Protein AF-A0A4R4SA33-F1 (afdb_monomer_lite)

Structure (mmCIF, N/CA/C/O backbone):
data_AF-A0A4R4SA33-F1
#
_entry.id   AF-A0A4R4SA33-F1
#
loop_
_atom_site.group_PDB
_atom_site.id
_atom_site.type_symbol
_atom_site.label_atom_id
_atom_site.label_alt_id
_atom_site.label_comp_id
_atom_site.label_asym_id
_atom_site.label_entity_id
_atom_site.label_seq_id
_atom_site.pdbx_PDB_ins_code
_atom_site.Cartn_x
_atom_site.Cartn_y
_atom_site.Cartn_z
_atom_site.occupancy
_atom_site.B_iso_or_equiv
_atom_site.auth_seq_id
_atom_site.auth_comp_id
_atom_site.auth_asym_id
_atom_site.auth_atom_id
_atom_site.pdbx_PDB_model_num
ATOM 1 N N . MET A 1 1 ? -29.665 7.132 30.902 1.00 62.00 1 MET A N 1
ATOM 2 C CA . MET A 1 1 ? -28.509 7.041 29.991 1.00 62.00 1 MET A CA 1
ATOM 3 C C . MET A 1 1 ? -27.577 8.155 30.390 1.00 62.00 1 MET A C 1
ATOM 5 O O . MET A 1 1 ? -27.837 9.312 30.054 1.00 62.00 1 MET A O 1
ATOM 9 N N . ASP A 1 2 ? -26.595 7.797 31.208 1.00 89.94 2 ASP A N 1
ATOM 10 C CA . ASP A 1 2 ? -25.600 8.720 31.743 1.00 89.94 2 ASP A CA 1
ATOM 11 C C . ASP A 1 2 ? -24.743 9.293 30.612 1.00 89.94 2 ASP A C 1
ATOM 13 O O . ASP A 1 2 ? -24.520 8.651 29.583 1.00 89.94 2 ASP A O 1
ATOM 17 N N . ASP A 1 3 ? -24.247 10.516 30.779 1.00 91.62 3 ASP A N 1
ATOM 18 C CA . ASP A 1 3 ? -23.448 11.170 29.737 1.00 91.62 3 ASP A CA 1
ATOM 19 C C . ASP A 1 3 ? -22.127 10.436 29.464 1.00 91.62 3 ASP A C 1
ATOM 21 O O . ASP A 1 3 ? -21.637 10.437 28.334 1.00 91.62 3 ASP A O 1
ATOM 25 N N . ALA A 1 4 ? -21.608 9.713 30.461 1.00 92.81 4 ALA A N 1
ATOM 26 C CA . ALA A 1 4 ? -20.475 8.809 30.296 1.00 92.81 4 ALA A CA 1
ATOM 27 C C . ALA A 1 4 ? -20.785 7.657 29.322 1.00 92.81 4 ALA A C 1
ATOM 29 O O . ALA A 1 4 ? -19.976 7.352 28.448 1.00 92.81 4 ALA A O 1
ATOM 30 N N . GLU A 1 5 ? -21.973 7.057 29.415 1.00 93.31 5 GLU A N 1
ATOM 31 C CA . GLU A 1 5 ? -22.400 5.967 28.531 1.00 93.31 5 GLU A CA 1
ATOM 32 C C . GLU A 1 5 ? -22.533 6.454 27.079 1.00 93.31 5 GLU A C 1
ATOM 34 O O . GLU A 1 5 ? -22.063 5.799 26.147 1.00 93.31 5 GLU A O 1
ATOM 39 N N . LYS A 1 6 ? -23.077 7.664 26.877 1.00 93.19 6 LYS A N 1
ATOM 40 C CA . LYS A 1 6 ? -23.157 8.295 25.547 1.00 93.19 6 LYS A CA 1
ATOM 41 C C . LYS A 1 6 ? -21.775 8.582 24.958 1.00 93.19 6 LYS A C 1
ATOM 43 O O . LYS A 1 6 ? -21.565 8.361 23.764 1.00 93.19 6 LYS A O 1
ATOM 48 N N . ALA A 1 7 ? -20.844 9.077 25.774 1.00 95.62 7 ALA A N 1
ATOM 49 C CA . ALA A 1 7 ? -19.480 9.363 25.337 1.00 95.62 7 ALA A CA 1
ATOM 50 C C . ALA A 1 7 ? -18.742 8.083 24.913 1.00 95.62 7 ALA A C 1
ATOM 52 O O . ALA A 1 7 ? -18.093 8.069 23.865 1.00 95.62 7 ALA A O 1
ATOM 53 N N . LEU A 1 8 ? -18.901 6.993 25.671 1.00 97.38 8 LEU A N 1
ATOM 54 C CA . LEU A 1 8 ? -18.331 5.688 25.325 1.00 97.38 8 LEU A CA 1
ATOM 55 C C . LEU A 1 8 ? -18.946 5.122 24.038 1.00 97.38 8 LEU A C 1
ATOM 57 O O . LEU A 1 8 ? -18.209 4.730 23.136 1.00 97.38 8 LEU A O 1
ATOM 61 N N . ALA A 1 9 ? -20.269 5.191 23.873 1.00 95.94 9 ALA A N 1
ATOM 62 C CA . ALA A 1 9 ? -20.927 4.750 22.641 1.00 95.94 9 ALA A CA 1
ATOM 63 C C . ALA A 1 9 ? -20.457 5.541 21.398 1.00 95.94 9 ALA A C 1
ATOM 65 O O . ALA A 1 9 ? -20.291 4.982 20.308 1.00 95.94 9 ALA A O 1
ATOM 66 N N . ALA A 1 10 ? -20.204 6.847 21.544 1.00 95.38 10 ALA A N 1
ATOM 67 C CA . ALA A 1 10 ? -19.634 7.669 20.478 1.00 95.38 10 ALA A CA 1
ATOM 68 C C . ALA A 1 10 ? -18.180 7.273 20.153 1.00 95.38 10 ALA A C 1
ATOM 70 O O . ALA A 1 10 ? -17.802 7.207 18.975 1.00 95.38 10 ALA A O 1
ATOM 71 N N . LEU A 1 11 ? -17.375 6.963 21.174 1.00 95.94 11 LEU A N 1
ATOM 72 C CA . LEU A 1 11 ? -16.008 6.474 21.000 1.00 95.94 11 LEU A CA 1
ATOM 73 C C . LEU A 1 11 ? -15.976 5.122 20.273 1.00 95.94 11 LEU A C 1
ATOM 75 O O . LEU A 1 11 ? -15.194 4.946 19.338 1.00 95.94 11 LEU A O 1
ATOM 79 N N . ASP A 1 12 ? -16.859 4.192 20.626 1.00 97.44 12 ASP A N 1
ATOM 80 C CA . ASP A 1 12 ? -16.936 2.883 19.972 1.00 97.44 12 ASP A CA 1
ATOM 81 C C . ASP A 1 12 ? -17.303 3.010 18.493 1.00 97.44 12 ASP A C 1
ATOM 83 O O . ASP A 1 12 ? -16.697 2.374 17.620 1.00 97.44 12 ASP A O 1
ATOM 87 N N . LYS A 1 13 ? -18.260 3.891 18.182 1.00 96.19 13 LYS A N 1
ATOM 88 C CA . LYS A 1 13 ? -18.673 4.170 16.803 1.00 96.19 13 LYS A CA 1
ATOM 89 C C . LYS A 1 13 ? -17.526 4.755 15.979 1.00 96.19 13 LYS A C 1
ATOM 91 O O . LYS A 1 13 ? -17.267 4.292 14.866 1.00 96.19 13 LYS A O 1
ATOM 96 N N . THR A 1 14 ? -16.838 5.763 16.511 1.00 96.75 14 THR A N 1
ATOM 97 C CA . THR A 1 14 ? -15.712 6.414 15.819 1.00 96.75 14 THR A CA 1
ATOM 98 C C . THR A 1 14 ? -14.526 5.467 15.654 1.00 96.75 14 THR A C 1
ATOM 100 O O . THR A 1 14 ? -13.964 5.384 14.564 1.00 96.75 14 THR A O 1
ATOM 103 N N . THR A 1 15 ? -14.214 4.664 16.671 1.00 97.44 15 THR A N 1
ATOM 104 C CA . THR A 1 15 ? -13.166 3.635 16.613 1.00 97.44 15 THR A CA 1
ATOM 105 C C . THR A 1 15 ? -13.484 2.554 15.581 1.00 97.44 15 THR A C 1
ATOM 107 O O . THR A 1 15 ? -12.615 2.137 14.815 1.00 97.44 15 THR A O 1
ATOM 110 N N . THR A 1 16 ? -14.742 2.116 15.503 1.00 96.62 16 THR A N 1
ATOM 111 C CA . THR A 1 16 ? -15.190 1.149 14.490 1.00 96.62 16 THR A CA 1
ATOM 112 C C . THR A 1 16 ? -15.025 1.713 13.080 1.00 96.62 16 THR A C 1
ATOM 114 O O . THR A 1 16 ? -14.508 1.029 12.194 1.00 96.62 16 THR A O 1
ATOM 117 N N . GLN A 1 17 ? -15.409 2.976 12.872 1.00 94.81 17 GLN A N 1
ATOM 118 C CA . GLN A 1 17 ? -15.222 3.652 11.591 1.00 94.81 17 GLN A CA 1
ATOM 119 C C . GLN A 1 17 ? -13.737 3.781 11.237 1.00 94.81 17 GLN A C 1
ATOM 121 O O . GLN A 1 17 ? -13.360 3.459 10.112 1.00 94.81 17 GLN A O 1
ATOM 126 N N . PHE A 1 18 ? -12.899 4.179 12.196 1.00 95.81 18 PHE A N 1
ATOM 127 C CA . PHE A 1 18 ? -11.452 4.279 12.021 1.00 95.81 18 PHE A CA 1
ATOM 128 C C . PHE A 1 18 ? -10.843 2.946 11.567 1.00 95.81 18 PHE A C 1
ATOM 130 O O . PHE A 1 18 ? -10.206 2.885 10.515 1.00 95.81 18 PHE A O 1
ATOM 137 N N . ARG A 1 19 ? -11.125 1.849 12.284 1.00 96.31 19 ARG A N 1
ATOM 138 C CA . ARG A 1 19 ? -10.635 0.504 11.927 1.00 96.31 19 ARG A CA 1
ATOM 139 C C . ARG A 1 19 ? -11.107 0.068 10.543 1.00 96.31 19 ARG A C 1
ATOM 141 O O . ARG A 1 19 ? -10.362 -0.560 9.794 1.00 96.31 19 ARG A O 1
ATOM 148 N N . ARG A 1 20 ? -12.345 0.407 10.170 1.00 94.50 20 ARG A N 1
ATOM 149 C CA . ARG A 1 20 ? -12.872 0.115 8.831 1.00 94.50 20 ARG A CA 1
ATOM 150 C C . ARG A 1 20 ? -12.109 0.878 7.749 1.00 94.50 20 ARG A C 1
ATOM 152 O O . ARG A 1 20 ? -11.765 0.285 6.729 1.00 94.50 20 ARG A O 1
ATOM 159 N N . THR A 1 21 ? -11.851 2.168 7.957 1.00 96.00 21 THR A N 1
ATOM 160 C CA . THR A 1 21 ? -11.090 2.983 7.000 1.00 96.00 21 THR A CA 1
ATOM 161 C C . THR A 1 21 ? -9.639 2.544 6.906 1.00 96.00 21 THR A C 1
ATOM 163 O O . THR A 1 21 ? -9.107 2.463 5.806 1.00 96.00 21 THR A O 1
ATOM 166 N N . GLU A 1 22 ? -9.028 2.174 8.029 1.00 96.38 22 GLU A N 1
ATOM 167 C CA . GLU A 1 22 ? -7.672 1.637 8.075 1.00 96.38 22 GLU A CA 1
ATOM 168 C C . GLU A 1 22 ? -7.582 0.317 7.305 1.00 96.38 22 GLU A C 1
ATOM 170 O O . GLU A 1 22 ? -6.702 0.146 6.465 1.00 96.38 22 GLU A O 1
ATOM 175 N N . LYS A 1 23 ? -8.558 -0.582 7.483 1.00 95.81 23 LYS A N 1
ATOM 176 C CA . LYS A 1 23 ? -8.640 -1.821 6.703 1.00 95.81 23 LYS A CA 1
ATOM 177 C C . LYS A 1 23 ? -8.766 -1.551 5.201 1.00 95.81 23 LYS A C 1
ATOM 179 O O . LYS A 1 23 ? -8.094 -2.209 4.413 1.00 95.81 23 LYS A O 1
ATOM 184 N N . ALA A 1 24 ? -9.608 -0.596 4.800 1.00 95.31 24 ALA A N 1
ATOM 185 C CA . ALA A 1 24 ? -9.763 -0.223 3.393 1.00 95.31 24 ALA A CA 1
ATOM 186 C C . ALA A 1 24 ? -8.481 0.404 2.817 1.00 95.31 24 ALA A C 1
ATOM 188 O O . ALA A 1 24 ? -8.085 0.076 1.702 1.00 95.31 24 ALA A O 1
ATOM 189 N N . HIS A 1 25 ? -7.809 1.258 3.591 1.00 94.88 25 HIS A N 1
ATOM 190 C CA . HIS A 1 25 ? -6.527 1.852 3.226 1.00 94.88 25 HIS A CA 1
ATOM 191 C C . HIS A 1 25 ? -5.439 0.784 3.055 1.00 94.88 25 HIS A C 1
ATOM 193 O O . HIS A 1 25 ? -4.722 0.798 2.057 1.00 94.88 25 HIS A O 1
ATOM 199 N N . ASN A 1 26 ? -5.348 -0.169 3.984 1.00 95.56 26 ASN A N 1
ATOM 200 C CA . ASN A 1 26 ? -4.379 -1.260 3.906 1.00 95.56 26 ASN A CA 1
ATOM 201 C C . ASN A 1 26 ? -4.646 -2.145 2.683 1.00 95.56 26 ASN A C 1
ATOM 203 O O . ASN A 1 26 ? -3.732 -2.372 1.902 1.00 95.56 26 ASN A O 1
ATOM 207 N N . ALA A 1 27 ? -5.905 -2.512 2.425 1.00 95.62 27 ALA A N 1
ATOM 208 C CA . ALA A 1 27 ? -6.267 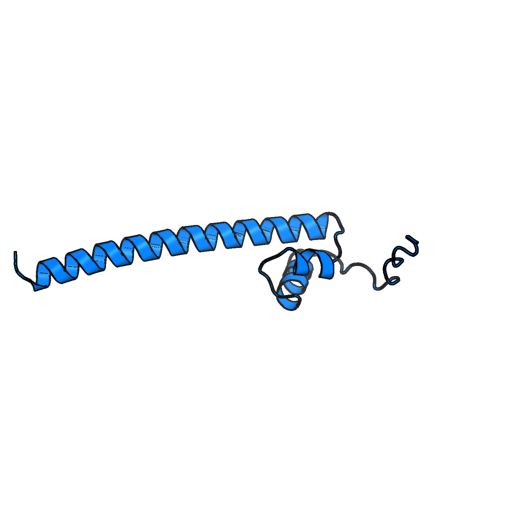-3.265 1.223 1.00 95.62 27 ALA A CA 1
ATOM 209 C C . ALA A 1 27 ? -5.920 -2.511 -0.078 1.00 95.62 27 ALA A C 1
ATOM 211 O O . ALA A 1 27 ? -5.418 -3.106 -1.028 1.00 95.62 27 ALA A O 1
ATOM 212 N N . ALA A 1 28 ? -6.147 -1.193 -0.124 1.00 96.12 28 ALA A N 1
ATOM 213 C CA . ALA A 1 28 ? -5.761 -0.371 -1.270 1.00 96.12 28 ALA A CA 1
ATOM 214 C C . ALA A 1 28 ? -4.233 -0.299 -1.444 1.00 96.12 28 ALA A C 1
ATOM 216 O O . ALA A 1 28 ? -3.734 -0.331 -2.569 1.00 96.12 28 ALA A O 1
ATOM 217 N N . ARG A 1 29 ? -3.482 -0.230 -0.338 1.00 94.62 29 ARG A N 1
ATOM 218 C CA . ARG A 1 29 ? -2.016 -0.253 -0.344 1.00 94.62 29 ARG A CA 1
ATOM 219 C C . ARG A 1 29 ? -1.468 -1.594 -0.835 1.00 94.62 29 ARG A C 1
ATOM 221 O O . ARG A 1 29 ? -0.516 -1.598 -1.617 1.00 94.62 29 ARG A O 1
ATOM 228 N N . ASP A 1 30 ? -2.068 -2.702 -0.418 1.00 96.06 30 ASP A N 1
ATOM 229 C CA . ASP A 1 30 ? -1.687 -4.046 -0.857 1.00 96.06 30 ASP A CA 1
ATOM 230 C C . ASP A 1 30 ? -1.935 -4.205 -2.363 1.00 96.06 30 ASP A C 1
ATOM 232 O O . ASP A 1 30 ? -1.012 -4.536 -3.107 1.00 96.06 30 ASP A O 1
ATOM 236 N N . ALA A 1 31 ? -3.120 -3.811 -2.844 1.00 96.06 31 ALA A N 1
ATOM 237 C CA . ALA A 1 31 ? -3.444 -3.814 -4.273 1.00 96.06 31 ALA A CA 1
ATOM 238 C C . ALA A 1 31 ? -2.480 -2.941 -5.101 1.00 96.06 31 ALA A C 1
ATOM 240 O O . ALA A 1 31 ? -2.035 -3.334 -6.182 1.00 96.06 31 ALA A O 1
ATOM 241 N N . ALA A 1 32 ? -2.100 -1.763 -4.590 1.00 95.56 32 ALA A N 1
ATOM 242 C CA . ALA A 1 32 ? -1.106 -0.912 -5.242 1.00 95.56 32 ALA A CA 1
ATOM 243 C C . ALA A 1 32 ? 0.284 -1.574 -5.288 1.00 95.56 32 ALA A C 1
ATOM 245 O O . ALA A 1 32 ? 1.003 -1.433 -6.279 1.00 95.56 32 ALA A O 1
ATOM 246 N N . THR A 1 33 ? 0.663 -2.308 -4.240 1.00 95.88 33 THR A N 1
ATOM 247 C CA . THR A 1 33 ? 1.933 -3.049 -4.173 1.00 95.88 33 THR A CA 1
ATOM 248 C C . THR A 1 33 ? 1.967 -4.171 -5.210 1.00 95.88 33 THR A C 1
ATOM 250 O O . THR A 1 33 ? 2.936 -4.290 -5.962 1.00 95.88 33 THR A O 1
ATOM 253 N N . GLU A 1 34 ? 0.888 -4.947 -5.322 1.00 96.44 34 GLU A N 1
ATOM 254 C CA . GLU A 1 34 ? 0.750 -6.006 -6.328 1.00 96.44 34 GLU A CA 1
ATOM 255 C C . GLU A 1 34 ? 0.816 -5.458 -7.759 1.00 96.44 34 GLU A C 1
ATOM 257 O O . GLU A 1 34 ? 1.515 -6.016 -8.613 1.00 96.44 34 GLU A O 1
ATOM 262 N N . ALA A 1 35 ? 0.153 -4.327 -8.025 1.00 96.50 35 ALA A N 1
ATOM 263 C CA . ALA A 1 35 ? 0.202 -3.663 -9.325 1.00 96.50 35 ALA A CA 1
ATOM 264 C C . ALA A 1 35 ? 1.626 -3.198 -9.682 1.00 96.50 35 ALA A C 1
ATOM 266 O O . ALA A 1 35 ? 2.072 -3.375 -10.818 1.00 96.50 35 ALA A O 1
ATOM 267 N N . VAL A 1 36 ? 2.371 -2.661 -8.708 1.00 95.25 36 VAL A N 1
ATOM 268 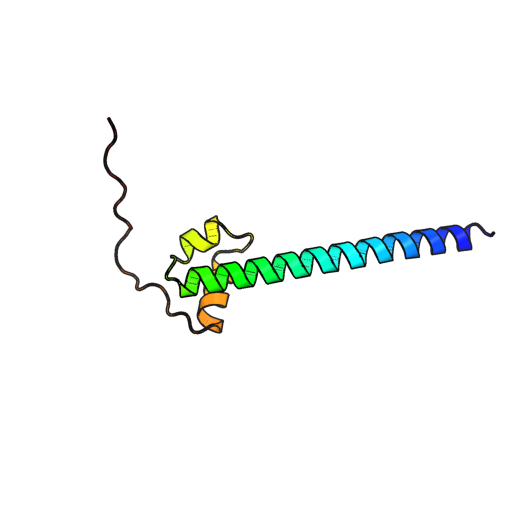C CA . VAL A 1 36 ? 3.784 -2.280 -8.871 1.00 95.25 36 VAL A CA 1
ATOM 269 C C . VAL A 1 36 ? 4.649 -3.487 -9.211 1.00 95.25 36 VAL A C 1
ATOM 271 O O . VAL A 1 36 ? 5.411 -3.434 -10.177 1.00 95.25 36 VAL A O 1
ATOM 274 N N . ILE A 1 37 ? 4.519 -4.585 -8.464 1.00 94.44 37 ILE A N 1
ATOM 275 C CA . ILE A 1 37 ? 5.274 -5.820 -8.719 1.00 94.44 37 ILE A CA 1
ATOM 276 C C . ILE A 1 37 ? 4.948 -6.359 -10.115 1.00 94.44 37 ILE A C 1
ATOM 278 O O . ILE A 1 37 ? 5.857 -6.722 -10.861 1.00 94.44 37 ILE A O 1
ATOM 282 N N . THR A 1 38 ? 3.671 -6.359 -10.499 1.00 95.25 38 THR A N 1
ATOM 283 C CA . THR A 1 38 ? 3.217 -6.801 -11.825 1.00 95.25 38 THR A CA 1
ATOM 284 C C . THR A 1 38 ? 3.834 -5.957 -1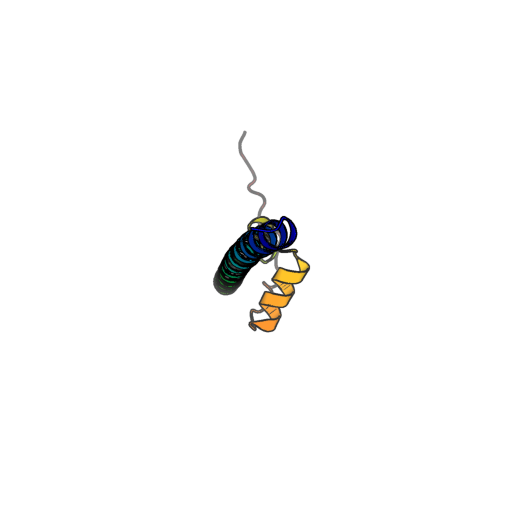2.939 1.00 95.25 38 THR A C 1
ATOM 286 O O . THR A 1 38 ? 4.386 -6.509 -13.890 1.00 95.25 38 THR A O 1
ATOM 289 N N . ALA A 1 39 ? 3.822 -4.628 -12.803 1.00 93.62 39 ALA A N 1
ATOM 290 C CA . ALA A 1 39 ? 4.430 -3.725 -13.778 1.00 93.62 39 ALA A CA 1
ATOM 291 C C . ALA A 1 39 ? 5.948 -3.941 -13.898 1.00 93.62 39 ALA A C 1
ATOM 293 O O . ALA A 1 39 ? 6.486 -3.996 -15.003 1.00 93.62 39 ALA A O 1
ATOM 294 N N . LEU A 1 40 ? 6.639 -4.110 -12.768 1.00 91.56 40 LEU A N 1
ATOM 295 C CA . LEU A 1 40 ? 8.075 -4.388 -12.747 1.00 91.56 40 LEU A CA 1
ATOM 296 C C . LEU A 1 40 ? 8.405 -5.735 -13.407 1.00 91.56 40 LEU A C 1
ATOM 298 O O . LEU A 1 40 ? 9.345 -5.810 -14.194 1.00 91.56 40 LEU A O 1
ATOM 302 N N . ARG A 1 41 ? 7.612 -6.785 -13.151 1.00 91.38 41 ARG A N 1
ATOM 303 C CA . ARG A 1 41 ? 7.764 -8.099 -13.804 1.00 91.38 41 ARG A CA 1
ATOM 304 C C . ARG A 1 41 ? 7.508 -8.037 -15.307 1.00 91.38 41 ARG A C 1
ATOM 306 O O . ARG A 1 41 ? 8.162 -8.751 -16.057 1.00 91.38 41 ARG A O 1
ATOM 313 N N . ALA A 1 42 ? 6.607 -7.162 -15.746 1.00 91.38 42 ALA A N 1
ATOM 314 C CA . ALA A 1 42 ? 6.365 -6.895 -17.161 1.00 91.38 42 ALA A CA 1
ATOM 315 C C . ALA A 1 42 ? 7.501 -6.097 -17.840 1.00 91.38 42 ALA A C 1
ATOM 317 O O . ALA A 1 42 ? 7.438 -5.848 -19.041 1.00 91.38 42 ALA A O 1
ATOM 318 N N . GLY A 1 43 ? 8.541 -5.696 -17.097 1.00 88.19 43 GLY A N 1
ATOM 319 C CA . GLY A 1 43 ? 9.707 -4.987 -17.627 1.00 88.19 43 GLY A CA 1
ATOM 320 C C . GLY A 1 43 ? 9.594 -3.461 -17.603 1.00 88.19 43 GLY A C 1
ATOM 321 O O . GLY A 1 43 ? 10.461 -2.785 -18.160 1.00 88.19 43 GLY A O 1
ATOM 322 N N . ALA A 1 44 ? 8.567 -2.897 -16.955 1.00 90.94 44 ALA A N 1
ATOM 323 C CA . ALA A 1 44 ? 8.455 -1.450 -16.793 1.00 90.94 44 ALA A CA 1
ATOM 324 C C . ALA A 1 44 ? 9.650 -0.886 -16.010 1.00 90.94 44 ALA A C 1
ATOM 326 O O . ALA A 1 44 ? 10.176 -1.505 -15.077 1.00 90.94 44 ALA A O 1
ATOM 327 N N . ARG A 1 45 ? 10.083 0.330 -16.359 1.00 87.50 45 ARG A N 1
ATOM 328 C CA . ARG A 1 45 ? 11.241 0.942 -15.700 1.00 87.50 45 ARG A CA 1
ATOM 329 C C . ARG A 1 45 ? 10.852 1.370 -14.281 1.00 87.50 45 ARG A C 1
ATOM 331 O O . ARG A 1 45 ? 9.817 2.016 -14.115 1.00 87.50 45 ARG A O 1
ATOM 338 N N . PRO A 1 46 ? 11.700 1.153 -13.255 1.00 87.62 46 PRO A N 1
ATOM 339 C CA . PRO A 1 46 ? 11.378 1.554 -11.882 1.00 87.62 46 PRO A CA 1
ATOM 340 C C . PRO A 1 46 ? 10.979 3.031 -11.729 1.00 87.62 46 PRO A C 1
ATOM 342 O O . PRO A 1 46 ? 10.137 3.356 -10.897 1.00 87.62 46 PRO A O 1
ATOM 345 N N . THR A 1 47 ? 11.547 3.930 -12.542 1.00 88.94 47 THR A N 1
ATOM 346 C CA . THR A 1 47 ? 11.190 5.359 -12.557 1.00 88.94 47 THR A CA 1
ATOM 347 C C . THR A 1 47 ? 9.754 5.600 -13.029 1.00 88.94 47 THR A C 1
ATOM 349 O O . THR A 1 47 ? 9.039 6.386 -12.417 1.00 88.94 47 THR A O 1
ATOM 352 N N . GLU A 1 48 ? 9.313 4.913 -14.085 1.00 90.94 48 GLU A N 1
ATOM 353 C CA . GLU A 1 48 ? 7.943 5.031 -14.606 1.00 90.94 48 GLU A CA 1
ATOM 354 C C . GLU A 1 48 ? 6.931 4.488 -13.602 1.00 90.94 48 GLU A C 1
ATOM 356 O O . GLU A 1 48 ? 5.911 5.124 -13.350 1.00 90.94 48 GLU A O 1
ATOM 361 N N . VAL A 1 49 ? 7.253 3.350 -12.981 1.00 93.69 49 VAL A N 1
ATOM 362 C CA . VAL A 1 49 ? 6.429 2.744 -11.931 1.00 93.69 49 VAL A CA 1
ATOM 363 C C . VAL A 1 49 ? 6.316 3.678 -10.728 1.00 93.69 49 VAL A C 1
ATOM 365 O O . VAL A 1 49 ? 5.217 3.909 -10.237 1.00 93.69 49 VAL A O 1
ATOM 368 N N . THR A 1 50 ? 7.424 4.293 -10.307 1.00 94.38 50 THR A N 1
ATOM 369 C CA . THR A 1 50 ? 7.429 5.267 -9.205 1.00 94.38 50 THR A CA 1
ATOM 370 C C . THR A 1 50 ? 6.499 6.443 -9.495 1.00 94.38 50 THR A C 1
ATOM 372 O O . THR A 1 50 ? 5.646 6.746 -8.670 1.00 94.38 50 THR A O 1
ATOM 375 N N . ASN A 1 51 ? 6.603 7.054 -10.681 1.00 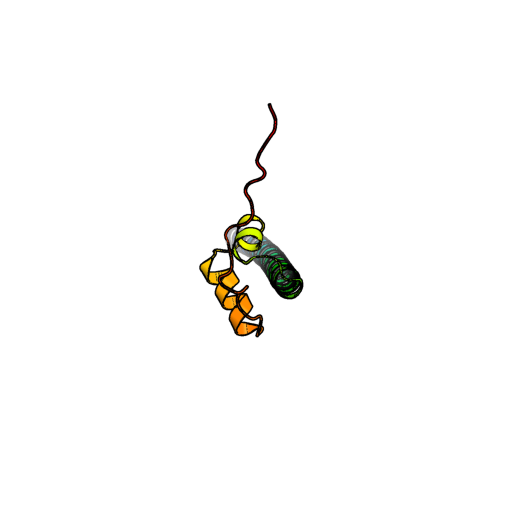93.69 51 ASN A N 1
ATOM 376 C CA . ASN A 1 51 ? 5.788 8.213 -11.070 1.00 93.69 51 ASN A CA 1
ATOM 377 C C . ASN A 1 51 ? 4.280 7.917 -11.129 1.00 93.69 51 ASN A C 1
ATOM 379 O O . ASN A 1 51 ? 3.474 8.842 -11.094 1.00 93.69 51 ASN A O 1
ATOM 383 N N . ARG A 1 52 ? 3.899 6.641 -11.257 1.00 93.25 52 ARG A N 1
ATOM 384 C CA . ARG A 1 52 ? 2.505 6.184 -11.353 1.00 93.25 52 ARG A CA 1
ATOM 385 C C . ARG A 1 52 ? 1.999 5.516 -10.075 1.00 93.25 52 ARG A C 1
ATOM 387 O O . ARG A 1 52 ? 0.853 5.079 -10.037 1.00 93.25 52 ARG A O 1
ATOM 394 N N . SER A 1 53 ? 2.838 5.410 -9.048 1.00 91.31 53 SER A N 1
ATOM 395 C CA . SER A 1 53 ? 2.520 4.725 -7.795 1.00 91.31 53 SER A CA 1
ATOM 396 C C . SER A 1 53 ? 2.502 5.707 -6.621 1.00 91.31 53 SER A C 1
ATOM 398 O O . SER A 1 53 ? 3.185 6.728 -6.670 1.00 91.31 53 SER A O 1
ATOM 400 N N . PRO A 1 54 ? 1.806 5.382 -5.519 1.00 92.00 54 PRO A N 1
ATOM 401 C CA . PRO A 1 54 ? 1.870 6.170 -4.288 1.00 92.00 54 PRO A CA 1
ATOM 402 C C . PRO A 1 54 ? 3.188 5.978 -3.510 1.00 92.00 54 PRO A C 1
ATOM 404 O O . PRO A 1 54 ? 3.308 6.441 -2.376 1.00 92.00 54 PRO A O 1
ATOM 407 N N . PHE A 1 55 ? 4.171 5.260 -4.065 1.00 94.50 55 PHE A N 1
ATOM 408 C CA . PHE A 1 55 ? 5.377 4.852 -3.352 1.00 94.50 55 PHE A CA 1
ATOM 409 C C . PHE A 1 55 ? 6.608 5.662 -3.737 1.00 94.50 55 PHE A C 1
ATOM 411 O O . PHE A 1 55 ? 6.753 6.166 -4.848 1.00 94.50 55 PHE A O 1
ATOM 418 N N . SER A 1 56 ? 7.556 5.727 -2.803 1.00 94.25 56 SER A N 1
ATOM 419 C CA . SER A 1 56 ? 8.843 6.363 -3.052 1.00 94.25 56 SER A CA 1
ATOM 420 C C . SER A 1 56 ? 9.710 5.528 -4.010 1.00 94.25 56 SER A C 1
ATOM 422 O O . SER A 1 56 ? 9.622 4.293 -4.018 1.00 94.25 56 SER A O 1
ATOM 424 N N . PRO A 1 57 ? 10.642 6.160 -4.751 1.00 92.38 57 PRO A N 1
ATOM 425 C CA . PRO A 1 57 ? 11.564 5.436 -5.624 1.00 92.38 57 PRO A CA 1
ATOM 426 C C . PRO A 1 57 ? 1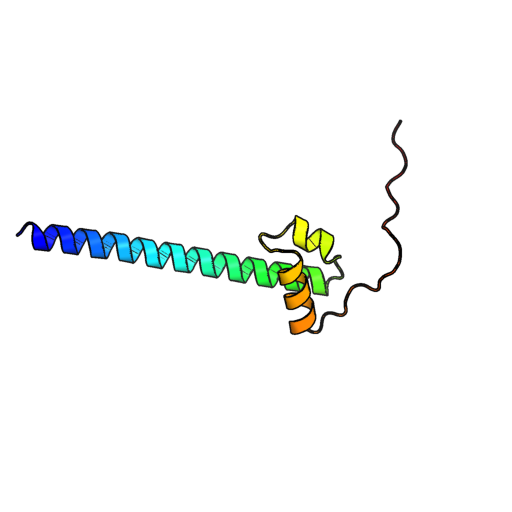2.406 4.385 -4.885 1.00 92.38 57 PRO A C 1
ATOM 428 O O . PRO A 1 57 ? 12.798 3.372 -5.460 1.00 92.38 57 PRO A O 1
ATOM 431 N N . ALA A 1 58 ? 12.738 4.633 -3.614 1.00 94.06 58 ALA A N 1
ATOM 432 C CA . ALA A 1 58 ? 13.469 3.677 -2.787 1.00 94.06 58 ALA A CA 1
ATOM 433 C C . ALA A 1 58 ? 12.616 2.436 -2.487 1.00 94.06 58 ALA A C 1
ATOM 435 O O . ALA A 1 58 ? 13.104 1.317 -2.630 1.00 94.06 58 ALA A O 1
ATOM 436 N N . HIS A 1 59 ? 11.337 2.630 -2.153 1.00 93.88 59 HIS A N 1
ATOM 437 C CA . HIS A 1 59 ? 10.418 1.535 -1.863 1.00 93.88 59 HIS A CA 1
ATOM 438 C C . HIS A 1 59 ? 10.188 0.638 -3.086 1.00 93.88 59 HIS A C 1
ATOM 440 O O . HIS A 1 59 ? 10.333 -0.575 -2.986 1.00 93.88 59 HIS A O 1
ATOM 446 N N . VAL A 1 60 ? 9.952 1.224 -4.265 1.00 93.31 60 VAL A N 1
ATOM 447 C CA . VAL A 1 60 ? 9.774 0.469 -5.521 1.00 93.31 60 VAL A CA 1
ATOM 448 C C . VAL A 1 60 ? 11.010 -0.378 -5.860 1.00 93.31 60 VAL A C 1
ATOM 450 O O . VAL A 1 60 ? 10.887 -1.525 -6.284 1.00 93.31 60 VAL A O 1
ATOM 453 N N . ARG A 1 61 ? 12.223 0.150 -5.644 1.00 90.75 61 ARG A N 1
ATOM 454 C CA . ARG A 1 61 ? 13.467 -0.611 -5.868 1.00 90.75 61 ARG A CA 1
ATOM 455 C C . ARG A 1 61 ? 13.644 -1.754 -4.871 1.00 90.75 61 ARG A C 1
ATOM 457 O O . ARG A 1 61 ? 14.179 -2.791 -5.253 1.00 90.75 61 ARG A O 1
ATOM 464 N N . ASN A 1 62 ? 13.223 -1.567 -3.622 1.00 92.38 62 ASN A N 1
ATOM 465 C CA . ASN A 1 62 ? 13.245 -2.636 -2.626 1.00 92.38 62 ASN A CA 1
ATOM 466 C C . ASN A 1 62 ? 12.251 -3.741 -2.999 1.00 92.38 62 ASN A C 1
ATOM 468 O O . ASN A 1 62 ? 12.664 -4.893 -3.067 1.00 92.38 62 ASN A O 1
ATOM 472 N N . LEU A 1 63 ? 11.020 -3.385 -3.392 1.00 92.75 63 LEU A N 1
ATOM 473 C CA . LEU A 1 63 ? 10.025 -4.345 -3.887 1.00 92.75 63 LEU A CA 1
ATOM 474 C C . LEU A 1 63 ? 10.551 -5.168 -5.068 1.00 92.75 63 LEU A C 1
ATOM 476 O O . LEU A 1 63 ? 10.358 -6.382 -5.100 1.00 92.75 63 LEU A O 1
ATOM 480 N N . ALA A 1 64 ? 11.251 -4.531 -6.013 1.00 90.62 64 ALA A N 1
ATOM 481 C CA . ALA A 1 64 ? 11.882 -5.234 -7.129 1.00 90.62 64 ALA A CA 1
ATOM 482 C C . ALA A 1 64 ? 12.894 -6.286 -6.641 1.00 90.62 64 ALA A C 1
ATOM 484 O O . ALA A 1 64 ? 12.816 -7.446 -7.036 1.00 90.62 64 ALA A O 1
ATOM 485 N N . ARG A 1 65 ? 13.807 -5.896 -5.741 1.00 90.56 65 ARG A N 1
ATOM 486 C CA . ARG A 1 65 ? 14.854 -6.777 -5.196 1.00 90.56 65 ARG A CA 1
ATOM 487 C C . ARG A 1 65 ? 14.278 -7.941 -4.395 1.00 90.56 65 ARG A C 1
ATOM 489 O O . ARG A 1 65 ? 14.691 -9.075 -4.606 1.00 90.56 65 ARG A O 1
ATOM 496 N N . GLU A 1 66 ? 13.325 -7.662 -3.509 1.00 92.25 66 GLU A N 1
ATOM 497 C CA . GLU A 1 66 ? 12.655 -8.663 -2.667 1.00 92.25 66 GLU A CA 1
ATOM 498 C C . GLU A 1 66 ? 11.891 -9.699 -3.502 1.00 92.25 66 GLU A C 1
ATOM 500 O O . GLU A 1 66 ? 11.817 -10.864 -3.126 1.00 92.25 66 GLU A O 1
ATOM 505 N N . ASN A 1 67 ? 11.380 -9.298 -4.670 1.00 91.12 67 ASN A N 1
ATOM 506 C CA . ASN A 1 67 ? 10.671 -10.176 -5.601 1.00 91.12 67 ASN A CA 1
ATOM 507 C C . ASN A 1 67 ? 11.573 -10.790 -6.686 1.00 91.12 67 ASN A C 1
ATOM 509 O O . ASN A 1 67 ? 11.053 -11.345 -7.655 1.00 91.12 67 ASN A O 1
ATOM 513 N N . GLY A 1 68 ? 12.902 -10.674 -6.561 1.00 88.50 68 GLY A N 1
ATOM 514 C CA . GLY A 1 68 ? 13.857 -11.239 -7.520 1.00 88.50 68 GLY A CA 1
ATOM 515 C C . GLY A 1 68 ? 13.787 -10.617 -8.919 1.00 88.50 68 GLY A C 1
ATOM 516 O O . GLY A 1 68 ? 14.221 -11.230 -9.890 1.00 88.50 68 GLY A O 1
ATOM 517 N N . ILE A 1 69 ? 13.223 -9.415 -9.043 1.00 86.56 69 ILE A N 1
ATOM 518 C CA . ILE A 1 69 ? 13.125 -8.698 -10.311 1.00 86.56 69 ILE A CA 1
ATOM 519 C C . ILE A 1 69 ? 14.468 -8.021 -10.553 1.00 86.56 69 ILE A C 1
ATOM 521 O O . ILE A 1 69 ? 14.847 -7.087 -9.836 1.00 86.56 69 ILE A O 1
ATOM 525 N N . GLU A 1 70 ? 15.201 -8.502 -11.558 1.00 75.50 70 GLU A N 1
ATOM 526 C CA . GLU A 1 70 ? 16.477 -7.902 -11.926 1.00 75.50 70 GLU A CA 1
ATOM 527 C C . GLU A 1 70 ? 16.288 -6.412 -12.247 1.00 75.50 70 GLU A C 1
ATOM 529 O O . GLU A 1 70 ? 15.359 -6.038 -12.973 1.00 75.50 70 GLU A O 1
ATOM 534 N N . PRO A 1 71 ? 17.161 -5.528 -11.728 1.00 63.41 71 PRO A N 1
ATOM 535 C CA . PRO A 1 71 ? 17.134 -4.130 -12.110 1.00 63.41 71 PRO A CA 1
ATOM 536 C C . PRO A 1 71 ? 17.228 -4.029 -13.629 1.00 63.41 71 PRO A C 1
ATOM 538 O O . PRO A 1 71 ? 18.143 -4.605 -14.222 1.00 63.41 71 PRO A O 1
ATOM 541 N N . ALA A 1 72 ? 16.323 -3.264 -14.248 1.00 62.25 72 ALA A N 1
ATOM 542 C CA . ALA A 1 72 ? 16.442 -2.922 -15.659 1.00 62.25 72 ALA A CA 1
ATOM 543 C C . ALA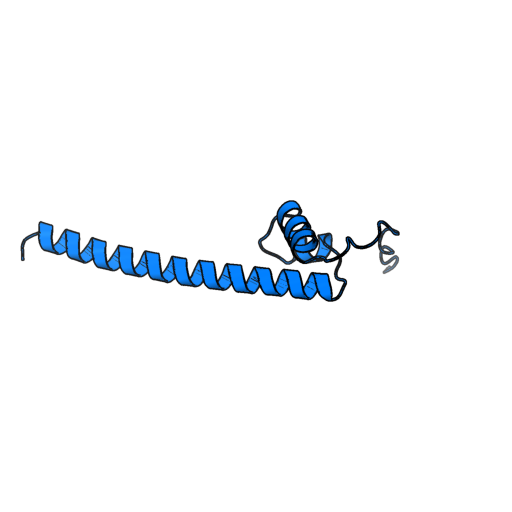 A 1 72 ? 17.889 -2.476 -15.915 1.00 62.25 72 ALA A C 1
ATOM 545 O O . ALA A 1 72 ? 18.377 -1.545 -15.259 1.00 62.25 72 ALA A O 1
ATOM 546 N N . ARG A 1 73 ? 18.594 -3.212 -16.788 1.00 54.62 73 ARG A N 1
ATOM 547 C CA . ARG A 1 73 ? 20.022 -3.004 -17.055 1.00 54.62 73 ARG A CA 1
ATOM 548 C C . ARG A 1 73 ? 20.259 -1.512 -17.266 1.00 54.62 73 ARG A C 1
ATOM 550 O O . ARG A 1 73 ? 19.491 -0.855 -17.967 1.00 54.62 73 ARG A O 1
ATOM 557 N N . LYS A 1 74 ? 21.308 -0.968 -16.642 1.00 52.75 74 LYS A N 1
ATOM 558 C CA . LYS A 1 74 ? 21.737 0.429 -16.809 1.00 52.75 74 LYS A CA 1
ATOM 559 C C . LYS A 1 74 ? 22.157 0.611 -18.276 1.00 52.75 74 LYS A C 1
ATOM 561 O O . LYS A 1 74 ? 23.312 0.428 -18.631 1.00 52.75 74 LYS A O 1
ATOM 566 N N . GLY A 1 75 ? 21.190 0.866 -19.147 1.00 49.59 75 GLY A N 1
ATOM 567 C CA . GLY A 1 75 ? 21.351 0.754 -20.587 1.00 49.59 75 GLY A CA 1
ATOM 568 C C . GLY A 1 75 ? 20.480 1.778 -21.284 1.00 49.59 75 GLY A C 1
ATOM 569 O O . GLY A 1 75 ? 19.314 1.520 -21.541 1.00 49.59 75 GLY A O 1
ATOM 570 N N . ARG A 1 76 ? 21.113 2.914 -21.589 1.00 47.91 76 ARG A N 1
ATOM 571 C CA . ARG A 1 76 ? 20.666 4.009 -22.459 1.00 47.91 76 ARG A CA 1
ATOM 572 C C . ARG A 1 76 ? 19.468 4.836 -21.936 1.00 47.91 76 ARG A C 1
ATOM 574 O O . ARG A 1 76 ? 18.446 4.283 -21.536 1.00 47.91 76 ARG A O 1
ATOM 581 N N . PRO A 1 77 ? 19.574 6.181 -21.893 1.00 48.94 77 PRO A N 1
ATOM 582 C CA . PRO A 1 77 ? 18.389 7.022 -21.740 1.00 48.94 77 PRO A CA 1
ATOM 583 C C . PRO A 1 77 ? 17.383 6.654 -22.836 1.00 48.94 77 PRO A C 1
ATOM 585 O O . PRO A 1 77 ? 17.791 6.367 -23.962 1.00 48.94 77 PRO A O 1
ATOM 588 N N . ALA A 1 78 ? 16.090 6.633 -22.498 1.00 54.38 78 ALA A N 1
ATOM 589 C CA . ALA A 1 78 ? 15.046 6.523 -23.512 1.00 54.38 78 ALA A CA 1
ATOM 590 C C . ALA A 1 78 ? 15.310 7.604 -24.576 1.00 54.38 78 ALA A C 1
ATOM 592 O O . ALA A 1 78 ? 15.700 8.713 -24.181 1.00 54.38 78 ALA A O 1
ATOM 593 N N . PRO A 1 79 ? 15.182 7.302 -25.882 1.00 46.91 79 PRO A N 1
ATOM 594 C CA . PRO A 1 79 ? 15.202 8.355 -26.882 1.00 46.91 79 PRO A CA 1
ATOM 595 C C . PRO A 1 79 ? 14.159 9.380 -26.441 1.00 46.91 79 PRO A C 1
ATOM 597 O O . PRO A 1 79 ? 13.018 9.029 -26.152 1.00 46.91 79 PRO A O 1
ATOM 600 N N . LYS A 1 80 ? 14.600 10.625 -26.248 1.00 54.91 80 LYS A N 1
ATOM 601 C CA . LYS A 1 80 ? 13.658 11.732 -26.155 1.00 54.91 80 LYS A CA 1
ATOM 602 C C . LYS A 1 80 ? 12.960 11.716 -27.504 1.00 54.91 80 LYS A C 1
ATOM 604 O O . LYS A 1 80 ? 13.677 11.705 -28.503 1.00 54.91 80 LYS A O 1
ATOM 609 N N . ASP A 1 81 ? 11.637 11.645 -27.521 1.00 47.25 81 ASP A N 1
ATOM 610 C CA . ASP A 1 81 ? 10.873 11.927 -28.728 1.00 47.25 81 ASP A CA 1
ATOM 611 C C . ASP A 1 81 ? 11.286 13.332 -29.179 1.00 47.25 81 ASP A C 1
ATOM 613 O O . ASP A 1 81 ? 10.911 14.347 -28.592 1.00 47.25 81 ASP A O 1
ATOM 617 N N . SER A 1 82 ? 12.224 13.362 -30.119 1.00 49.06 82 SER A N 1
ATOM 618 C CA . SER A 1 82 ? 12.507 14.502 -30.958 1.00 49.06 82 SER A CA 1
ATOM 619 C C . SER A 1 82 ? 11.327 14.643 -31.911 1.00 49.06 82 SER A C 1
ATOM 621 O O . SER A 1 82 ? 10.898 13.659 -32.513 1.00 49.06 82 SER A O 1
ATOM 623 N N . ASP A 1 83 ? 10.877 15.890 -32.018 1.00 49.19 83 ASP A N 1
ATOM 624 C CA . ASP A 1 83 ? 10.048 16.468 -33.073 1.00 49.19 83 ASP A CA 1
ATOM 625 C C . ASP A 1 83 ? 8.521 16.441 -32.879 1.00 49.19 83 ASP A C 1
ATOM 627 O O . ASP A 1 83 ? 7.825 15.470 -33.184 1.00 49.19 83 ASP A O 1
ATOM 631 N N . HIS A 1 84 ? 7.993 17.612 -32.499 1.00 39.19 84 HIS A N 1
ATOM 632 C CA . HIS A 1 84 ? 6.943 18.249 -33.300 1.00 39.19 84 HIS A CA 1
ATOM 633 C C . HIS A 1 84 ? 7.073 19.785 -33.291 1.00 39.19 84 HIS A C 1
ATOM 635 O O . HIS A 1 84 ? 6.999 20.391 -32.223 1.00 39.19 84 HIS A O 1
ATOM 641 N N . ASP A 1 85 ? 7.262 20.308 -34.513 1.00 43.91 85 ASP A N 1
ATOM 642 C CA . ASP A 1 85 ? 7.218 21.685 -35.059 1.00 43.91 85 ASP A CA 1
ATOM 643 C C . ASP A 1 85 ? 8.081 22.812 -34.457 1.00 43.91 85 ASP A C 1
ATOM 645 O O . ASP A 1 85 ? 7.734 23.384 -33.398 1.00 43.91 85 ASP A O 1
#

pLDDT: mean 85.51, std 16.84, range [39.19, 97.44]

Radius of gyration: 21.9 Å; chains: 1; bounding box: 50×33×67 Å

Sequence (85 aa):
MDDAEKALAALDKTTTQFRRTEKAHNAARDAATEAVITALRAGARPTEVTNRSPFSPAHVRNLARENGIEPARKGRPAPKDSDHD

Foldseek 3Di:
DDVVVVVVVVVVVVVVVVVVVVVVVVVVVVVLLVVLLVCLQVVHALVVSCVVGPDDSVVSVVSCVVSVRDHNPPDDDDPDPDDDD

Secondary structure (DSSP, 8-state):
--HHHHHHHHHHHHHHHHHHHHHHHHHHHHHHHHHHHHHHHTT--HHHHHHHSSS-HHHHHHHHHHTT-PPPPS--PPPP-----